Protein AF-A0A7V8WN48-F1 (afdb_monomer)

Solvent-accessible surface area (backbone atoms only — not comparable to full-atom values): 6231 Å² total; per-residue (Å²): 99,70,64,61,36,25,21,68,51,75,66,45,40,75,72,71,50,80,63,97,37,34,72,85,37,44,73,35,72,67,48,75,49,72,51,96,83,13,47,32,37,43,22,24,45,85,46,64,84,84,47,54,65,37,47,38,79,66,33,30,52,52,50,53,49,57,52,46,54,58,51,52,71,43,85,71,39,50,32,39,37,56,21,29,74,80,29,33,49,61,37,27,50,49,50,73,43,81,60,67,74,63,49,40,46,68,61,61,69,67,55,132

pLDDT: mean 94.71, std 4.87, range [56.22, 98.69]

Foldseek 3Di:
DLVLQCWDDPVVVVVVDGDLHHNVSNQFFPDWDADPQQEIETETEDCCVVRVVCLDQVNVVRVCLSVVCVSVVPVSHFKYWYYYPPHQCVSQVSVVHDDTDIDGPVNSVPPD

Structure (mmCIF, N/CA/C/O backbone):
data_AF-A0A7V8WN48-F1
#
_entry.id   AF-A0A7V8WN48-F1
#
loop_
_atom_site.group_PDB
_atom_site.id
_atom_site.type_symbol
_atom_site.label_atom_id
_atom_site.label_alt_id
_atom_site.label_comp_id
_atom_site.label_asym_id
_atom_site.label_entity_id
_atom_site.label_seq_id
_atom_site.pdbx_PDB_ins_code
_atom_site.Cartn_x
_atom_site.Cartn_y
_atom_site.Cartn_z
_atom_site.occupancy
_atom_site.B_iso_or_equiv
_atom_site.auth_seq_id
_atom_site.auth_comp_id
_atom_site.auth_asym_id
_atom_site.auth_atom_id
_atom_site.pdbx_PDB_model_num
ATOM 1 N N . MET A 1 1 ? -6.146 -7.041 -1.155 1.00 93.69 1 MET A N 1
ATOM 2 C CA . MET A 1 1 ? -6.123 -5.571 -0.993 1.00 93.69 1 MET A CA 1
ATOM 3 C C . MET A 1 1 ? -7.488 -4.964 -0.672 1.00 93.69 1 MET A C 1
ATOM 5 O O . MET A 1 1 ? -7.618 -4.397 0.397 1.00 93.69 1 MET A O 1
ATOM 9 N N . ASN A 1 2 ? -8.529 -5.129 -1.503 1.00 95.19 2 ASN A N 1
ATOM 10 C CA . ASN A 1 2 ? -9.843 -4.490 -1.262 1.00 95.19 2 ASN A CA 1
ATOM 11 C C . ASN A 1 2 ? -10.477 -4.768 0.114 1.00 95.19 2 ASN A C 1
ATOM 13 O O . ASN A 1 2 ? -11.225 -3.938 0.609 1.00 95.19 2 ASN A O 1
ATOM 17 N N . GLN A 1 3 ? -10.216 -5.929 0.723 1.00 95.25 3 GLN A N 1
ATOM 18 C CA . GLN A 1 3 ? -10.697 -6.218 2.081 1.00 95.25 3 GLN A CA 1
ATOM 19 C C . GLN A 1 3 ? -9.853 -5.529 3.161 1.00 95.25 3 GLN A C 1
ATOM 21 O O . GLN A 1 3 ? -10.412 -5.044 4.132 1.00 95.25 3 GLN A O 1
ATOM 26 N N . LEU A 1 4 ? -8.534 -5.408 2.962 1.00 95.44 4 LEU A N 1
ATOM 27 C CA . LEU A 1 4 ? -7.644 -4.700 3.887 1.00 95.44 4 LEU A CA 1
ATOM 28 C C . LEU A 1 4 ? -8.088 -3.243 4.052 1.00 95.44 4 LEU A C 1
ATOM 30 O O . LEU A 1 4 ? -8.290 -2.784 5.171 1.00 95.44 4 LEU A O 1
ATOM 34 N N . VAL A 1 5 ? -8.301 -2.541 2.934 1.00 96.19 5 VAL A N 1
ATOM 35 C CA . VAL A 1 5 ? -8.659 -1.114 2.951 1.00 96.19 5 VAL A CA 1
ATOM 36 C C . VAL A 1 5 ? -10.094 -0.850 3.416 1.00 96.19 5 VAL A C 1
ATOM 38 O O . VAL A 1 5 ? -10.451 0.292 3.643 1.00 96.19 5 VAL A O 1
ATOM 41 N N . LYS A 1 6 ? -10.933 -1.876 3.595 1.00 96.00 6 LYS A N 1
ATOM 42 C CA . LYS A 1 6 ? -12.240 -1.734 4.268 1.00 96.00 6 LYS A CA 1
ATOM 43 C C . LYS A 1 6 ? -12.118 -1.742 5.793 1.00 96.00 6 LYS A C 1
ATOM 45 O O . LYS A 1 6 ? -13.086 -1.433 6.491 1.00 96.00 6 LYS A O 1
ATOM 50 N N . GLY A 1 7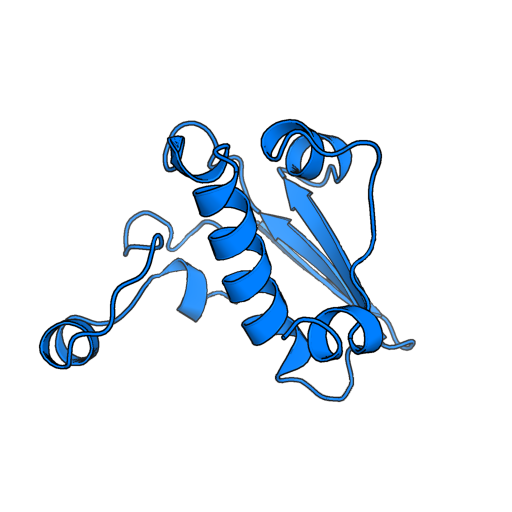 ? -10.948 -2.120 6.303 1.00 94.12 7 GLY A N 1
ATOM 51 C CA . GLY A 1 7 ? -10.729 -2.368 7.716 1.00 94.12 7 GLY A CA 1
ATOM 52 C C . GLY A 1 7 ? -11.462 -3.612 8.235 1.00 94.12 7 GLY A C 1
ATOM 53 O O . GLY A 1 7 ? -12.197 -4.277 7.500 1.00 94.12 7 GLY A O 1
ATOM 54 N N . PRO A 1 8 ? -11.273 -3.929 9.526 1.00 94.44 8 PRO A N 1
ATOM 55 C CA . PRO A 1 8 ? -11.903 -5.076 10.163 1.00 94.44 8 PRO A CA 1
ATOM 56 C C . PRO A 1 8 ? -13.422 -4.907 10.249 1.00 94.44 8 PRO A C 1
ATOM 58 O O . PRO A 1 8 ? -13.949 -3.813 10.485 1.00 94.44 8 PRO A O 1
ATOM 61 N N . THR A 1 9 ? -14.127 -6.023 10.116 1.00 93.69 9 THR A N 1
ATOM 62 C CA . THR A 1 9 ? -15.567 -6.137 10.346 1.00 93.69 9 THR A CA 1
ATOM 63 C C . THR A 1 9 ? -15.929 -5.828 11.807 1.00 93.69 9 THR A C 1
ATOM 65 O O . THR A 1 9 ? -15.081 -5.907 12.700 1.00 93.69 9 THR A O 1
ATOM 68 N N . PRO A 1 10 ? -17.206 -5.523 12.116 1.00 93.00 10 PRO A N 1
ATOM 69 C CA . PRO A 1 10 ? -17.645 -5.334 13.500 1.00 93.00 10 PRO A CA 1
ATOM 70 C C . PRO A 1 10 ? -17.341 -6.532 14.413 1.00 93.00 10 PRO A C 1
ATOM 72 O O . PRO A 1 10 ? -17.021 -6.342 15.583 1.00 93.00 10 PRO A O 1
ATOM 75 N N . GLN A 1 11 ? -17.401 -7.755 13.877 1.00 94.31 11 GLN A N 1
ATOM 76 C CA . GLN A 1 11 ? -17.077 -8.970 14.622 1.00 94.31 11 GLN A CA 1
ATOM 77 C C . GLN A 1 11 ? -15.584 -9.043 14.965 1.00 94.31 11 GLN A C 1
ATOM 79 O O . GLN A 1 11 ? -15.239 -9.300 16.114 1.00 94.31 11 GLN A O 1
ATOM 84 N N . GLU A 1 12 ? -14.707 -8.774 13.998 1.00 94.50 12 GLU A N 1
ATOM 85 C CA . GLU A 1 12 ? -13.250 -8.742 14.192 1.00 94.50 12 GLU A CA 1
ATOM 86 C C . GLU A 1 12 ? -12.834 -7.645 15.179 1.00 94.50 12 GLU A C 1
ATOM 88 O O . GLU A 1 12 ? -12.004 -7.878 16.057 1.00 94.50 12 GLU A O 1
ATOM 93 N N . ARG A 1 13 ? -13.481 -6.473 15.126 1.00 92.62 13 ARG A N 1
ATOM 94 C CA . ARG A 1 13 ? -13.294 -5.419 16.139 1.00 92.62 13 ARG A CA 1
ATOM 95 C C . ARG A 1 13 ? -13.708 -5.883 17.532 1.00 92.62 13 ARG A C 1
ATOM 97 O O . ARG A 1 13 ? -13.009 -5.606 18.501 1.00 92.62 13 ARG A O 1
ATOM 104 N N . GLY A 1 14 ? -14.805 -6.637 17.632 1.00 92.12 14 GLY A N 1
ATOM 105 C CA . GLY A 1 14 ? -15.236 -7.283 18.875 1.00 92.12 14 GLY A CA 1
ATOM 106 C C . GLY A 1 14 ? -14.238 -8.314 19.421 1.00 92.12 14 GLY A C 1
ATOM 107 O O . GLY A 1 14 ? -14.303 -8.652 20.599 1.00 92.12 14 GLY A O 1
ATOM 108 N N . GLN A 1 15 ? -13.297 -8.780 18.594 1.00 94.25 15 GLN A N 1
ATOM 109 C CA . GLN A 1 15 ? -12.190 -9.666 18.973 1.00 94.25 15 GLN A CA 1
ATOM 110 C C . GLN A 1 15 ? -10.886 -8.902 19.266 1.00 94.25 15 GLN A C 1
ATOM 112 O O . GLN A 1 15 ? -9.857 -9.524 19.515 1.00 94.25 15 GLN A O 1
ATOM 117 N N . GLY A 1 16 ? -10.916 -7.565 19.256 1.00 92.44 16 GLY A N 1
ATOM 118 C CA . GLY A 1 16 ? -9.761 -6.714 19.548 1.00 92.44 16 GLY A CA 1
ATOM 119 C C . GLY A 1 16 ? -8.897 -6.366 18.334 1.00 92.44 16 GLY A C 1
ATOM 120 O O . GLY A 1 16 ? -7.855 -5.739 18.509 1.00 92.44 16 GLY A O 1
ATOM 121 N N . LEU A 1 17 ? -9.309 -6.730 17.113 1.00 90.00 17 LEU A N 1
ATOM 122 C CA . LEU A 1 17 ? -8.591 -6.330 15.902 1.00 90.00 17 LEU A CA 1
ATOM 123 C C . LEU A 1 17 ? -8.840 -4.851 15.588 1.00 90.00 17 LEU A C 1
ATOM 125 O O . LEU A 1 17 ? -9.984 -4.396 15.491 1.00 90.00 17 LEU A O 1
ATOM 129 N N . SER A 1 18 ? -7.756 -4.109 15.381 1.00 88.69 18 SER A N 1
ATOM 130 C CA . SER A 1 18 ? -7.763 -2.702 14.985 1.00 88.69 18 SER A CA 1
ATOM 131 C C . SER A 1 18 ? -7.023 -2.507 13.661 1.00 88.69 18 SER A C 1
ATOM 133 O O . SER A 1 18 ? -6.219 -3.336 13.237 1.00 88.69 18 SER A O 1
ATOM 135 N N . SER A 1 19 ? -7.338 -1.419 12.962 1.00 91.25 19 SER A N 1
ATOM 136 C CA . SER A 1 19 ? -6.665 -1.023 11.726 1.00 91.25 19 SER A CA 1
ATOM 137 C C . SER A 1 19 ? -6.791 0.482 11.540 1.00 91.25 19 SER A C 1
ATOM 139 O O . SER A 1 19 ? -7.745 1.090 12.024 1.00 91.25 19 SER A O 1
ATOM 141 N N . VAL A 1 20 ? -5.845 1.058 10.803 1.00 91.75 20 VAL A N 1
ATOM 142 C CA . VAL A 1 20 ? -5.942 2.428 10.278 1.00 91.75 20 VAL A CA 1
ATOM 143 C C . VAL A 1 20 ? -7.004 2.542 9.180 1.00 91.75 20 VAL A C 1
ATOM 145 O O . VAL A 1 20 ? -7.485 3.634 8.907 1.00 91.75 20 VAL A O 1
ATOM 148 N N . PHE A 1 21 ? -7.387 1.419 8.564 1.00 95.06 21 PHE A N 1
ATOM 149 C CA . PHE A 1 21 ? -8.437 1.365 7.556 1.00 95.06 21 PHE A CA 1
ATOM 150 C C . PHE A 1 21 ? -9.822 1.199 8.181 1.00 95.06 21 PHE A C 1
ATOM 152 O O . PHE A 1 21 ? -10.010 0.532 9.205 1.00 95.06 21 PHE A O 1
ATOM 159 N N . SER A 1 22 ? -10.818 1.766 7.511 1.00 92.88 22 SER A N 1
ATOM 160 C CA . SER A 1 22 ? -12.216 1.766 7.925 1.00 92.88 22 SER A CA 1
ATOM 161 C C . SER A 1 22 ? -13.132 1.561 6.706 1.00 92.88 22 SER A C 1
ATOM 163 O O . SER A 1 22 ? -12.665 1.509 5.566 1.00 92.88 22 SER A O 1
ATOM 165 N N . PRO A 1 23 ? -14.459 1.446 6.894 1.00 92.81 23 PRO A N 1
ATOM 166 C CA . PRO A 1 23 ? -15.390 1.411 5.774 1.00 92.81 23 PRO A CA 1
ATOM 167 C C . PRO A 1 23 ? -15.304 2.652 4.871 1.00 92.81 23 PRO A C 1
ATOM 169 O O . PRO A 1 23 ? -15.686 2.564 3.707 1.00 92.81 23 PRO A O 1
ATOM 172 N N . GLU A 1 24 ? -14.795 3.780 5.374 1.00 91.31 24 GLU A N 1
ATOM 173 C CA . GLU A 1 24 ? -14.603 5.018 4.603 1.00 91.31 24 GLU A CA 1
ATOM 174 C C . GLU A 1 24 ? -13.495 4.842 3.556 1.00 91.31 24 GLU A C 1
ATOM 176 O O . GLU A 1 24 ? -13.630 5.288 2.422 1.00 91.31 24 GLU A O 1
ATOM 181 N N . THR A 1 25 ? -12.471 4.044 3.867 1.00 94.31 25 THR A N 1
ATOM 182 C CA . THR A 1 25 ? -11.344 3.761 2.966 1.00 94.31 25 THR A CA 1
ATOM 183 C C . THR A 1 25 ? -11.623 2.597 2.000 1.00 94.31 25 THR A C 1
ATOM 185 O O . THR A 1 25 ? -10.744 2.154 1.260 1.00 94.31 25 THR A O 1
ATOM 188 N N . ALA A 1 26 ? -12.861 2.091 1.942 1.00 93.25 26 ALA A N 1
ATOM 189 C CA . ALA A 1 26 ? -13.240 0.929 1.132 1.00 93.25 26 ALA A CA 1
ATOM 190 C C . ALA A 1 26 ? -12.975 1.084 -0.378 1.00 93.25 26 ALA A C 1
ATOM 192 O O . ALA A 1 26 ? -12.827 0.083 -1.084 1.00 93.25 26 ALA A O 1
ATOM 193 N N . GLY A 1 27 ? -12.956 2.325 -0.870 1.00 94.38 27 GLY A N 1
ATOM 194 C CA . GLY A 1 27 ? -12.708 2.674 -2.269 1.00 94.38 27 GLY A CA 1
ATOM 195 C C . GLY A 1 27 ? -11.258 3.040 -2.580 1.00 94.38 27 GLY A C 1
ATOM 196 O O . GLY A 1 27 ? -11.002 3.565 -3.660 1.00 94.38 27 GLY A O 1
ATOM 197 N N . LEU A 1 28 ? -10.330 2.808 -1.645 1.00 96.44 28 LEU A N 1
ATOM 198 C CA . LEU A 1 28 ? -8.985 3.364 -1.727 1.00 96.44 28 LEU A CA 1
ATOM 199 C C . LEU A 1 28 ? -8.115 2.738 -2.822 1.00 96.44 28 LEU A C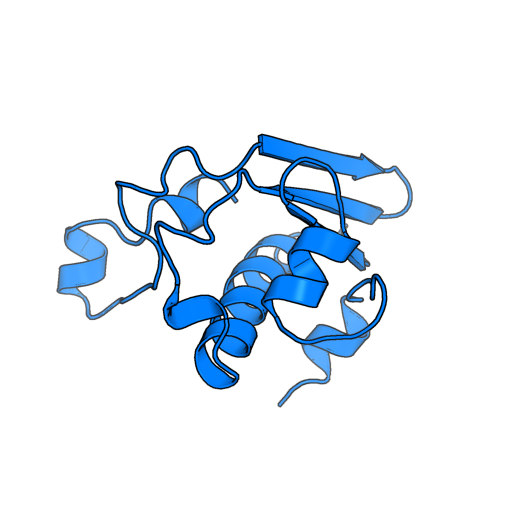 1
ATOM 201 O O . LEU A 1 28 ? -7.243 3.403 -3.366 1.00 96.44 28 LEU A O 1
ATOM 205 N N . VAL A 1 29 ? -8.337 1.470 -3.166 1.00 97.81 29 VAL A N 1
ATOM 206 C CA . VAL A 1 29 ? -7.583 0.821 -4.246 1.00 97.81 29 VAL A CA 1
ATOM 207 C C . VAL A 1 29 ? -8.024 1.403 -5.585 1.00 97.81 29 VAL A C 1
ATOM 209 O O . VAL A 1 29 ? -9.173 1.238 -5.993 1.00 97.81 29 VAL A O 1
ATOM 212 N N . GLU A 1 30 ? -7.099 2.056 -6.280 1.00 98.00 30 GLU A N 1
ATOM 213 C CA . GLU A 1 30 ? -7.315 2.560 -7.632 1.00 98.00 30 GLU A CA 1
ATOM 214 C C . GLU A 1 30 ? -7.050 1.459 -8.662 1.00 98.00 30 GLU A C 1
ATOM 216 O O . GLU A 1 30 ? -7.908 1.160 -9.493 1.00 98.00 30 GLU A O 1
ATOM 221 N N . SER A 1 31 ? -5.877 0.826 -8.594 1.00 98.19 31 SER A N 1
ATOM 222 C CA . SER A 1 31 ? -5.497 -0.250 -9.509 1.00 98.19 31 SER A CA 1
ATOM 223 C C . SER A 1 31 ? -4.473 -1.196 -8.888 1.00 98.19 31 SER A C 1
ATOM 225 O O . SER A 1 31 ? -3.748 -0.847 -7.954 1.00 98.19 31 SER A O 1
ATOM 227 N N . ILE A 1 32 ? -4.440 -2.428 -9.400 1.00 97.94 32 ILE A N 1
ATOM 228 C CA . ILE A 1 32 ? -3.433 -3.432 -9.055 1.00 97.94 32 ILE A CA 1
ATOM 229 C C . ILE A 1 32 ? -2.985 -4.111 -10.345 1.00 97.94 32 ILE A C 1
ATOM 231 O O . ILE A 1 32 ? -3.817 -4.634 -11.087 1.00 97.94 32 ILE A O 1
ATOM 235 N N . GLY A 1 33 ? -1.679 -4.118 -10.585 1.00 97.88 33 GLY A N 1
ATOM 236 C CA . GLY A 1 33 ? -1.034 -4.873 -11.653 1.00 97.88 33 GLY A CA 1
ATOM 237 C C . GLY A 1 33 ? -0.126 -5.945 -11.064 1.00 97.88 33 GLY A C 1
ATOM 238 O O . GLY A 1 33 ? 0.497 -5.721 -10.031 1.00 97.88 33 GLY A O 1
ATOM 239 N N . VAL A 1 34 ? -0.060 -7.105 -11.711 1.00 97.94 34 VAL A N 1
ATOM 240 C CA . VAL A 1 34 ? 0.942 -8.138 -11.425 1.00 97.94 34 VAL A CA 1
ATOM 241 C C . VAL A 1 34 ? 1.434 -8.662 -12.762 1.00 97.94 34 VAL A C 1
ATOM 243 O O . VAL A 1 34 ? 0.621 -9.065 -13.598 1.00 97.94 34 VAL A O 1
ATOM 246 N N . ASP A 1 35 ? 2.742 -8.623 -12.979 1.00 97.12 35 ASP A N 1
ATOM 247 C CA . ASP A 1 35 ? 3.343 -9.154 -14.196 1.00 97.12 35 ASP A CA 1
ATOM 248 C C . ASP A 1 35 ? 3.752 -10.630 -14.058 1.00 97.12 35 ASP A C 1
ATOM 250 O O . ASP A 1 35 ? 3.631 -11.257 -13.004 1.00 97.12 35 ASP A O 1
ATOM 254 N N . GLN A 1 36 ? 4.230 -11.211 -15.160 1.00 95.56 36 GLN A N 1
ATOM 255 C CA . GLN A 1 36 ? 4.639 -12.618 -15.208 1.00 95.56 36 GLN A CA 1
ATOM 256 C C . GLN A 1 36 ? 5.912 -12.918 -14.404 1.00 95.56 36 GLN A C 1
ATOM 258 O O . GLN A 1 36 ? 6.195 -14.086 -14.148 1.00 95.56 36 GLN A O 1
ATOM 263 N N . SER A 1 37 ? 6.680 -11.892 -14.032 1.00 95.94 37 SER A N 1
ATOM 264 C CA . SER A 1 37 ? 7.898 -12.018 -13.231 1.00 95.94 37 SER A CA 1
ATOM 265 C C . SER A 1 37 ? 7.636 -11.948 -11.726 1.00 95.94 37 SER A C 1
ATOM 267 O O . SER A 1 37 ? 8.567 -12.112 -10.948 1.00 95.94 37 SER A O 1
ATOM 269 N N . GLY A 1 38 ? 6.384 -11.717 -11.313 1.00 97.06 38 GLY A N 1
ATOM 270 C CA . GLY A 1 38 ? 6.024 -11.556 -9.908 1.00 97.06 38 GLY A CA 1
ATOM 271 C C . GLY A 1 38 ? 6.227 -10.133 -9.385 1.00 97.06 38 GLY A C 1
ATOM 272 O O . GLY A 1 38 ? 6.242 -9.936 -8.170 1.00 97.06 38 GLY A O 1
ATOM 273 N N . ALA A 1 39 ? 6.364 -9.133 -10.262 1.00 98.38 39 ALA A N 1
ATOM 274 C CA . ALA A 1 39 ? 6.373 -7.731 -9.860 1.00 98.38 39 ALA A CA 1
ATOM 275 C C . ALA A 1 39 ? 4.938 -7.202 -9.764 1.00 98.38 39 ALA A C 1
ATOM 277 O O . ALA A 1 39 ? 4.173 -7.256 -10.732 1.00 98.38 39 ALA A O 1
ATOM 278 N N . ALA A 1 40 ? 4.569 -6.700 -8.588 1.00 98.50 40 ALA A N 1
ATOM 279 C CA . ALA A 1 40 ? 3.280 -6.071 -8.351 1.00 98.50 40 ALA A CA 1
ATOM 280 C C . ALA A 1 40 ? 3.387 -4.540 -8.364 1.00 98.50 40 ALA A C 1
ATOM 282 O O . ALA A 1 40 ? 4.350 -3.958 -7.872 1.00 98.50 40 ALA A O 1
ATOM 283 N N . THR A 1 41 ? 2.339 -3.884 -8.843 1.00 98.62 41 THR A N 1
ATOM 284 C CA . THR A 1 41 ? 2.124 -2.447 -8.666 1.00 98.62 41 THR A CA 1
ATOM 285 C C . THR A 1 41 ? 0.787 -2.261 -7.975 1.00 98.62 41 THR A C 1
ATOM 287 O O . THR A 1 41 ? -0.228 -2.790 -8.434 1.00 98.62 41 THR A O 1
ATOM 290 N N . VAL A 1 42 ? 0.772 -1.519 -6.872 1.00 98.56 42 VAL A N 1
ATOM 291 C CA . VAL A 1 42 ? -0.450 -1.164 -6.147 1.00 98.56 42 VAL A CA 1
ATOM 292 C C . VAL A 1 42 ? -0.587 0.351 -6.159 1.00 98.56 42 VAL A C 1
ATOM 294 O O . VAL A 1 42 ? 0.185 1.048 -5.502 1.00 98.56 42 VAL A O 1
ATOM 297 N N . SER A 1 43 ? -1.596 0.849 -6.873 1.00 98.56 43 SER A N 1
ATOM 298 C CA . SER A 1 43 ? -1.963 2.263 -6.848 1.00 98.56 43 SER A CA 1
ATOM 299 C C . SER A 1 43 ? -3.183 2.482 -5.968 1.00 98.56 43 SER A C 1
ATOM 301 O O . SER A 1 43 ? -4.211 1.805 -6.105 1.00 98.56 43 SER A O 1
ATOM 303 N N . LEU A 1 44 ? -3.058 3.434 -5.052 1.00 98.38 44 LEU A N 1
ATOM 304 C CA . LEU A 1 44 ? -4.127 3.911 -4.189 1.00 98.38 44 LEU A CA 1
ATOM 305 C C . LEU A 1 44 ? -4.612 5.274 -4.692 1.00 98.38 44 LEU A C 1
ATOM 307 O O . LEU A 1 44 ? -3.850 6.033 -5.287 1.00 98.38 44 LEU A O 1
ATOM 311 N N . ARG A 1 45 ? -5.874 5.610 -4.433 1.00 97.94 45 ARG A N 1
ATOM 312 C CA . ARG A 1 45 ? -6.361 6.990 -4.576 1.00 97.94 45 ARG A CA 1
ATOM 313 C C . ARG A 1 45 ? -5.663 7.893 -3.562 1.00 97.94 45 ARG A C 1
ATOM 315 O O . ARG A 1 45 ? -5.073 7.398 -2.603 1.00 97.94 45 ARG A O 1
ATOM 322 N N . ASP A 1 46 ? -5.745 9.204 -3.746 1.00 96.75 46 ASP A N 1
ATOM 323 C CA . ASP A 1 46 ? -5.191 10.138 -2.769 1.00 96.75 46 ASP A CA 1
ATOM 324 C C . ASP A 1 46 ? -5.942 10.053 -1.428 1.00 96.75 46 ASP A C 1
ATOM 326 O O . ASP A 1 46 ? -7.092 10.464 -1.324 1.00 96.75 46 ASP A O 1
ATOM 330 N N . PHE A 1 47 ? -5.280 9.496 -0.411 1.00 94.44 47 PHE A N 1
ATOM 331 C CA . PHE A 1 47 ? -5.800 9.336 0.954 1.00 94.44 47 PHE A CA 1
ATOM 332 C C . PHE A 1 47 ? -5.187 10.313 1.954 1.00 94.44 47 PHE A C 1
ATOM 334 O O . PHE A 1 47 ? -5.417 10.192 3.159 1.00 94.44 47 PHE A O 1
ATOM 341 N N . ARG A 1 48 ? -4.343 11.243 1.498 1.00 94.44 48 ARG A N 1
ATOM 342 C CA . ARG A 1 48 ? -3.493 12.039 2.395 1.00 94.44 48 ARG A CA 1
ATOM 343 C C . ARG A 1 48 ? -4.308 12.940 3.323 1.00 94.44 48 ARG A C 1
ATOM 345 O O . ARG A 1 48 ? -3.876 13.196 4.445 1.00 94.44 48 ARG A O 1
ATOM 352 N N . GLU A 1 49 ? -5.485 13.377 2.878 1.00 91.44 49 GLU A N 1
ATOM 353 C CA . GLU A 1 49 ? -6.428 14.152 3.693 1.00 91.44 49 GLU A CA 1
ATOM 354 C C . GLU A 1 49 ? -7.260 13.274 4.642 1.00 91.44 49 GLU A C 1
ATOM 356 O O . GLU A 1 49 ? -7.558 13.695 5.757 1.00 91.44 49 GLU A O 1
ATOM 361 N N . GLU A 1 50 ? -7.610 12.054 4.228 1.00 91.19 50 GLU A N 1
ATOM 362 C CA . GLU A 1 50 ? -8.446 11.127 5.007 1.00 91.19 50 GLU A CA 1
ATOM 363 C C . GLU A 1 50 ? -7.652 10.427 6.121 1.00 91.19 50 GLU A C 1
ATOM 365 O O . GLU A 1 50 ? -8.177 10.165 7.202 1.00 91.19 50 GLU A O 1
ATOM 370 N N . LEU A 1 51 ? -6.369 10.143 5.876 1.00 91.31 51 LEU A N 1
ATOM 371 C CA . LEU A 1 51 ? -5.484 9.414 6.788 1.00 91.31 51 LEU A CA 1
ATOM 372 C C . LEU A 1 51 ? -4.165 10.176 7.040 1.00 91.31 51 LEU A C 1
ATOM 374 O O . LEU A 1 51 ? -3.078 9.621 6.841 1.00 91.31 51 LEU A O 1
ATOM 378 N N . PRO A 1 52 ? -4.205 11.432 7.524 1.00 88.56 52 PRO A N 1
ATOM 379 C CA . PRO A 1 52 ? -3.012 12.275 7.653 1.00 88.56 52 PRO A CA 1
ATOM 380 C C . PRO A 1 52 ? -1.974 11.701 8.629 1.00 88.56 52 PRO A C 1
ATOM 382 O O . PRO A 1 52 ? -0.773 11.920 8.464 1.00 88.56 52 PRO A O 1
ATOM 385 N N . GLY A 1 53 ? -2.411 10.909 9.617 1.00 90.25 53 GLY A N 1
ATOM 386 C CA . GLY A 1 53 ? -1.529 10.249 10.586 1.00 90.25 53 GLY A CA 1
ATOM 387 C C . GLY A 1 53 ? -0.564 9.228 9.969 1.00 90.25 53 GLY A C 1
ATOM 388 O O . GLY A 1 53 ? 0.462 8.924 10.577 1.00 90.25 53 GLY A O 1
ATOM 389 N N . LEU A 1 54 ? -0.834 8.747 8.749 1.00 93.12 54 LEU A N 1
ATOM 390 C CA . LEU A 1 54 ? 0.048 7.817 8.036 1.00 93.12 54 LEU A CA 1
ATOM 391 C C . LEU A 1 54 ? 1.337 8.466 7.509 1.00 93.12 54 LEU A C 1
ATOM 393 O O . LEU A 1 54 ? 2.264 7.747 7.162 1.00 93.12 54 LEU A O 1
ATOM 397 N N . SER A 1 55 ? 1.423 9.800 7.493 1.00 91.50 55 SER A N 1
ATOM 398 C CA . SER A 1 55 ? 2.654 10.534 7.146 1.00 91.50 55 SER A CA 1
ATOM 399 C C . SER A 1 55 ? 3.692 10.567 8.274 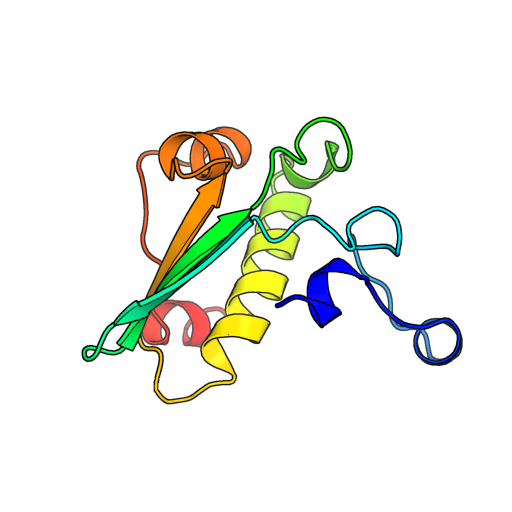1.00 91.50 55 SER A C 1
ATOM 401 O O . SER A 1 55 ? 4.832 10.985 8.069 1.00 91.50 55 SER A O 1
ATOM 403 N N . THR A 1 56 ? 3.302 10.170 9.488 1.00 92.38 56 THR A N 1
ATOM 404 C CA . THR A 1 56 ? 4.214 10.077 10.634 1.00 92.38 56 THR A CA 1
ATOM 405 C C . THR A 1 56 ? 5.123 8.858 10.495 1.00 92.38 56 THR A C 1
ATOM 407 O O . THR A 1 56 ? 4.774 7.898 9.812 1.00 92.38 56 THR A O 1
ATOM 410 N N . SER A 1 57 ? 6.271 8.846 11.180 1.00 89.62 57 SER A N 1
ATOM 411 C CA . SER A 1 57 ? 7.198 7.706 11.115 1.00 89.62 57 SER A CA 1
ATOM 412 C C . SER A 1 57 ? 6.540 6.381 11.522 1.00 89.62 57 SER A C 1
ATOM 414 O O . SER A 1 57 ? 6.742 5.372 10.855 1.00 89.62 57 SER A O 1
ATOM 416 N N . GLU A 1 58 ? 5.722 6.375 12.579 1.00 92.12 58 GLU A N 1
ATOM 417 C CA . GLU A 1 58 ? 5.006 5.171 13.024 1.00 92.12 58 GLU A CA 1
ATOM 418 C C . GLU A 1 58 ? 3.874 4.797 12.057 1.00 92.12 58 GLU A C 1
ATOM 420 O O . GLU A 1 58 ? 3.770 3.646 11.632 1.00 92.12 58 GLU A O 1
ATOM 425 N N . GLY A 1 59 ? 3.063 5.778 11.647 1.00 92.75 59 GLY A N 1
ATOM 426 C CA . GLY A 1 59 ? 1.958 5.555 10.717 1.00 92.75 59 GLY A CA 1
ATOM 427 C C . GLY A 1 59 ? 2.422 5.025 9.358 1.00 92.75 59 GLY A C 1
ATOM 428 O O . GLY A 1 59 ? 1.799 4.115 8.812 1.00 92.75 59 GLY A O 1
ATOM 429 N N . GLY A 1 60 ? 3.545 5.529 8.847 1.00 94.25 60 GLY A N 1
ATOM 430 C CA . GLY A 1 60 ? 4.136 5.071 7.594 1.00 94.25 60 GLY A CA 1
ATOM 431 C C . GLY A 1 60 ? 4.614 3.624 7.668 1.00 94.25 60 GLY A C 1
ATOM 432 O O . GLY A 1 60 ? 4.333 2.837 6.763 1.00 94.25 60 GLY A O 1
ATOM 433 N N . VAL A 1 61 ? 5.258 3.238 8.775 1.00 93.38 61 VAL A N 1
ATOM 434 C CA . VAL A 1 61 ? 5.651 1.840 9.022 1.00 93.38 61 VAL A CA 1
ATOM 435 C C . VAL A 1 61 ? 4.421 0.933 9.073 1.00 93.38 61 VAL A C 1
ATOM 437 O O . VAL A 1 61 ? 4.401 -0.095 8.396 1.00 93.38 61 VAL A O 1
ATOM 440 N N . ILE A 1 62 ? 3.372 1.331 9.803 1.00 94.12 62 ILE A N 1
ATOM 441 C CA . ILE A 1 62 ? 2.112 0.574 9.884 1.00 94.12 62 ILE A CA 1
ATOM 442 C C . ILE A 1 62 ? 1.490 0.401 8.492 1.00 94.12 62 ILE A C 1
ATOM 444 O O . ILE A 1 62 ? 1.089 -0.707 8.130 1.00 94.12 62 ILE A O 1
ATOM 448 N N . LEU A 1 63 ? 1.431 1.469 7.690 1.00 95.69 63 LEU A N 1
ATOM 449 C CA . LEU A 1 63 ? 0.890 1.413 6.333 1.00 95.69 63 LEU A CA 1
ATOM 450 C C . LEU A 1 63 ? 1.663 0.410 5.470 1.00 95.69 63 LEU A C 1
ATOM 452 O O . LEU A 1 63 ? 1.060 -0.495 4.888 1.00 95.69 63 LEU A O 1
ATOM 456 N N . ILE A 1 64 ? 2.992 0.542 5.416 1.00 95.75 64 ILE A N 1
ATOM 457 C CA . ILE A 1 64 ? 3.852 -0.349 4.631 1.00 95.75 64 ILE A CA 1
ATOM 458 C C . ILE A 1 64 ? 3.696 -1.802 5.078 1.00 95.75 64 ILE A C 1
ATOM 460 O O . ILE A 1 64 ? 3.591 -2.683 4.222 1.00 95.75 64 ILE A O 1
ATOM 464 N N . GLN A 1 65 ? 3.639 -2.066 6.385 1.00 95.12 65 GLN A N 1
ATOM 465 C CA . GLN A 1 65 ? 3.465 -3.419 6.909 1.00 95.12 65 GLN A CA 1
ATOM 466 C C . GLN A 1 65 ? 2.129 -4.030 6.491 1.00 95.12 65 GLN A C 1
ATOM 468 O O . GLN A 1 65 ? 2.107 -5.150 5.983 1.00 95.12 65 GLN A O 1
ATOM 473 N N . LEU A 1 66 ? 1.020 -3.303 6.650 1.00 95.56 66 LEU A N 1
ATOM 474 C CA . LEU A 1 66 ? -0.313 -3.797 6.295 1.00 95.56 66 LEU A CA 1
ATOM 475 C C . LEU A 1 66 ? -0.430 -4.110 4.798 1.00 95.56 66 LEU A C 1
ATOM 477 O O . LEU A 1 66 ? -0.935 -5.174 4.415 1.00 95.56 66 LEU A O 1
ATOM 481 N N . LEU A 1 67 ? 0.057 -3.200 3.949 1.00 97.38 67 LEU A N 1
ATOM 482 C CA . LEU A 1 67 ? 0.052 -3.389 2.500 1.00 97.38 67 LEU A CA 1
ATOM 483 C C . LEU A 1 67 ? 0.947 -4.569 2.103 1.00 97.38 67 LEU A C 1
ATOM 485 O O . LEU A 1 67 ? 0.494 -5.472 1.398 1.00 97.38 67 LEU A O 1
ATOM 489 N N . SER A 1 68 ? 2.178 -4.614 2.614 1.00 97.50 68 SER A N 1
ATOM 490 C CA . SER A 1 68 ? 3.179 -5.609 2.210 1.00 97.50 68 SER A CA 1
ATOM 491 C C . SER A 1 68 ? 2.852 -7.006 2.723 1.00 97.50 68 SER A C 1
ATOM 493 O O . SER A 1 68 ? 2.979 -7.962 1.962 1.00 97.50 68 SER A O 1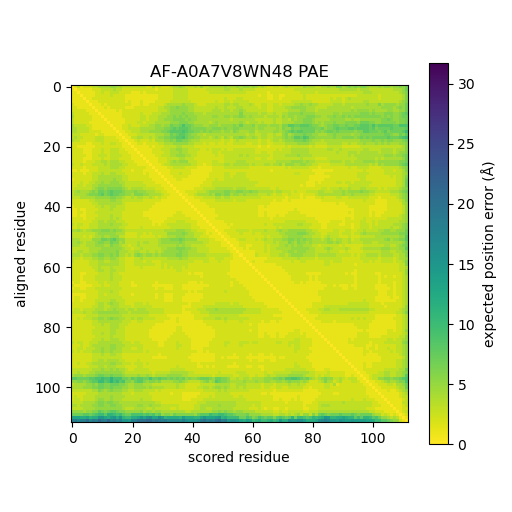
ATOM 495 N N . HIS A 1 69 ? 2.310 -7.149 3.939 1.00 96.56 69 HIS A N 1
ATOM 496 C CA . HIS A 1 69 ? 1.759 -8.430 4.396 1.00 96.56 69 HIS A CA 1
ATOM 497 C C . HIS A 1 69 ? 0.662 -8.938 3.455 1.00 96.56 69 HIS A C 1
ATOM 499 O O . HIS A 1 69 ? 0.653 -10.113 3.089 1.00 96.56 69 HIS A O 1
ATOM 505 N N . THR A 1 70 ? -0.238 -8.050 3.027 1.00 96.75 70 THR A N 1
ATOM 506 C CA . THR A 1 70 ? -1.355 -8.405 2.138 1.00 96.75 70 THR A CA 1
ATOM 507 C C . THR A 1 70 ? -0.894 -8.754 0.724 1.00 96.75 70 THR A C 1
ATOM 509 O O . THR A 1 70 ? -1.540 -9.554 0.049 1.00 96.75 70 THR A O 1
ATOM 512 N N . VAL A 1 71 ? 0.195 -8.156 0.244 1.00 97.94 71 VAL A N 1
ATOM 513 C CA . VAL A 1 71 ? 0.779 -8.477 -1.064 1.00 97.94 71 VAL A CA 1
ATOM 514 C C . VAL A 1 71 ? 1.550 -9.794 -0.992 1.00 97.94 71 VAL A C 1
ATOM 516 O O . VAL A 1 71 ? 1.273 -10.724 -1.748 1.00 97.94 71 VAL A O 1
ATOM 519 N N . PHE A 1 72 ? 2.475 -9.921 -0.042 1.00 97.88 72 PHE A N 1
ATOM 520 C CA . PHE A 1 72 ? 3.382 -11.066 0.027 1.00 97.88 72 PHE A CA 1
ATOM 521 C C . PHE A 1 72 ? 2.756 -12.343 0.592 1.00 97.88 72 PHE A C 1
ATOM 523 O O . PHE A 1 72 ? 3.387 -13.402 0.517 1.00 97.88 72 PHE A O 1
ATOM 530 N N . GLN A 1 73 ? 1.503 -12.303 1.062 1.00 96.31 73 GLN A N 1
ATOM 531 C CA . GLN A 1 73 ? 0.724 -13.519 1.326 1.00 96.31 73 GLN A CA 1
ATOM 532 C C . GLN A 1 73 ? 0.623 -14.425 0.080 1.00 96.31 73 GLN A C 1
ATOM 534 O O . GLN A 1 73 ? 0.486 -15.639 0.206 1.00 96.31 73 GLN A O 1
ATOM 539 N N . PHE A 1 74 ? 0.690 -13.846 -1.126 1.00 96.31 74 PHE A N 1
ATOM 540 C CA . PHE A 1 74 ? 0.693 -14.588 -2.384 1.00 96.31 74 PHE A CA 1
ATOM 541 C C . PHE A 1 74 ? 2.127 -14.922 -2.767 1.00 96.31 74 PHE A C 1
ATOM 543 O O . PHE A 1 74 ? 2.866 -14.022 -3.147 1.00 96.31 74 PHE A O 1
ATOM 550 N N . SER A 1 75 ? 2.533 -16.192 -2.682 1.00 95.88 75 SER A N 1
ATOM 551 C CA . SER A 1 75 ? 3.924 -16.634 -2.898 1.00 95.88 75 SER A CA 1
ATOM 552 C C . SER A 1 75 ? 4.503 -16.321 -4.282 1.00 95.88 75 SER A C 1
ATOM 554 O O . SER A 1 75 ? 5.716 -16.330 -4.429 1.00 95.88 75 SER A O 1
ATOM 556 N N . SER A 1 76 ? 3.660 -16.036 -5.276 1.00 96.75 76 SER A N 1
ATOM 557 C CA . SER A 1 76 ? 4.068 -15.691 -6.642 1.00 96.75 76 SER A CA 1
ATOM 558 C C . SER A 1 76 ? 4.503 -14.233 -6.831 1.00 96.75 76 SER A C 1
ATOM 560 O O . SER A 1 76 ? 4.846 -13.862 -7.947 1.00 96.75 76 SER A O 1
ATOM 562 N N . ILE A 1 77 ? 4.399 -13.387 -5.801 1.00 98.25 77 ILE A N 1
ATOM 563 C CA . ILE A 1 77 ? 4.804 -11.975 -5.868 1.00 98.25 77 ILE A CA 1
ATOM 564 C C . ILE A 1 77 ? 6.154 -11.805 -5.176 1.00 98.25 77 ILE A C 1
ATOM 566 O O . ILE A 1 77 ? 6.261 -12.047 -3.977 1.00 98.25 77 ILE A O 1
ATOM 570 N N . ASP A 1 78 ? 7.171 -11.351 -5.889 1.00 98.31 78 ASP A N 1
ATOM 571 C CA . ASP A 1 78 ? 8.523 -11.204 -5.343 1.00 98.31 78 ASP A CA 1
ATOM 572 C C . ASP A 1 78 ? 8.848 -9.768 -4.952 1.00 98.31 78 ASP A C 1
ATOM 574 O O . ASP A 1 78 ? 9.697 -9.537 -4.090 1.00 98.31 78 ASP A O 1
ATOM 578 N N . GLN A 1 79 ? 8.138 -8.800 -5.528 1.00 98.50 79 GLN A N 1
ATOM 579 C CA . GLN A 1 79 ? 8.352 -7.389 -5.250 1.00 98.50 79 GLN A CA 1
ATOM 580 C C . GLN A 1 79 ? 7.095 -6.553 -5.492 1.00 98.50 79 GLN A C 1
ATOM 582 O O . GLN A 1 79 ? 6.203 -6.963 -6.237 1.00 98.50 79 GLN A O 1
ATOM 587 N N . VAL A 1 80 ? 7.026 -5.375 -4.872 1.00 98.69 80 VAL A N 1
ATOM 588 C CA . VAL A 1 80 ? 5.904 -4.446 -5.026 1.00 98.69 80 VAL A CA 1
ATOM 589 C C . VAL A 1 80 ? 6.342 -2.988 -5.066 1.00 98.69 80 VAL A C 1
ATOM 591 O O . VAL A 1 80 ? 7.130 -2.534 -4.237 1.00 98.69 80 VAL A O 1
ATOM 594 N N . GLU A 1 81 ? 5.784 -2.248 -6.021 1.00 98.62 81 GLU A N 1
ATOM 595 C CA . GLU A 1 81 ? 5.812 -0.789 -6.066 1.00 98.62 81 GLU A CA 1
ATOM 596 C C . GLU A 1 81 ? 4.475 -0.220 -5.569 1.00 98.62 81 GLU A C 1
ATOM 598 O O . GLU A 1 81 ? 3.401 -0.661 -5.997 1.00 98.62 81 GLU A O 1
ATOM 603 N N . TYR A 1 82 ? 4.541 0.777 -4.685 1.00 98.50 82 TYR A N 1
ATOM 604 C CA . TYR A 1 82 ? 3.375 1.502 -4.183 1.00 98.50 82 TYR A CA 1
ATOM 605 C C . TYR A 1 82 ? 3.261 2.887 -4.809 1.00 98.50 82 TYR A C 1
ATOM 607 O O . TYR A 1 82 ? 4.260 3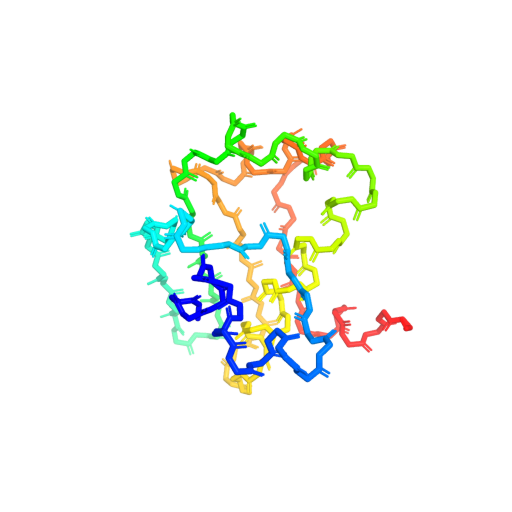.581 -5.003 1.00 98.50 82 TYR A O 1
ATOM 615 N N . GLN A 1 83 ? 2.028 3.289 -5.109 1.00 98.69 83 GLN A N 1
ATOM 616 C CA . GLN A 1 83 ? 1.713 4.536 -5.793 1.00 98.69 83 GLN A CA 1
ATOM 617 C C . GLN A 1 83 ? 0.489 5.223 -5.169 1.00 98.69 83 GLN A C 1
ATOM 619 O O . GLN A 1 83 ? -0.400 4.562 -4.627 1.00 98.69 83 GLN A O 1
ATOM 624 N N . ILE A 1 84 ? 0.437 6.552 -5.291 1.00 98.31 84 ILE A N 1
ATOM 625 C CA . ILE A 1 84 ? -0.785 7.351 -5.141 1.00 98.31 84 ILE A CA 1
ATOM 626 C C . ILE A 1 84 ? -1.111 7.923 -6.518 1.00 98.31 84 ILE A C 1
ATOM 628 O O . ILE A 1 84 ? -0.253 8.565 -7.122 1.00 98.31 84 ILE A O 1
ATOM 632 N N . GLU A 1 85 ? -2.319 7.667 -7.018 1.00 97.69 85 GLU A N 1
ATOM 633 C CA . GLU A 1 85 ? -2.807 8.132 -8.326 1.00 97.69 85 GLU A CA 1
ATOM 634 C C . GLU A 1 85 ? -1.815 7.848 -9.471 1.00 97.69 85 GLU A C 1
ATOM 636 O O . GLU A 1 85 ? -1.458 8.717 -10.273 1.00 97.69 85 GLU A O 1
ATOM 641 N N . GLY A 1 86 ? -1.281 6.625 -9.501 1.00 98.00 86 GLY A N 1
ATOM 642 C CA . GLY A 1 86 ? -0.336 6.176 -10.520 1.00 98.00 86 GLY A CA 1
ATOM 643 C C . GLY A 1 86 ? 1.099 6.685 -10.338 1.00 98.00 86 GLY A C 1
ATOM 644 O O . GLY A 1 86 ? 1.940 6.480 -11.214 1.00 98.00 86 GLY A O 1
ATOM 645 N N . ARG A 1 87 ? 1.406 7.390 -9.238 1.00 97.94 87 ARG A N 1
ATOM 646 C CA . ARG A 1 87 ? 2.718 8.004 -8.989 1.00 97.94 87 ARG A CA 1
ATOM 647 C C . ARG A 1 87 ? 3.385 7.457 -7.733 1.00 97.94 87 ARG A C 1
ATOM 649 O O . ARG A 1 87 ? 2.936 7.698 -6.613 1.00 97.94 87 ARG A O 1
ATOM 656 N N . CYS A 1 88 ? 4.522 6.788 -7.920 1.00 98.12 88 CYS A N 1
ATOM 657 C CA . CYS A 1 88 ? 5.336 6.271 -6.818 1.00 98.12 88 CYS A CA 1
ATOM 658 C C . CYS A 1 88 ? 5.918 7.395 -5.947 1.00 98.12 88 CYS A C 1
ATOM 660 O O . CYS A 1 88 ? 5.873 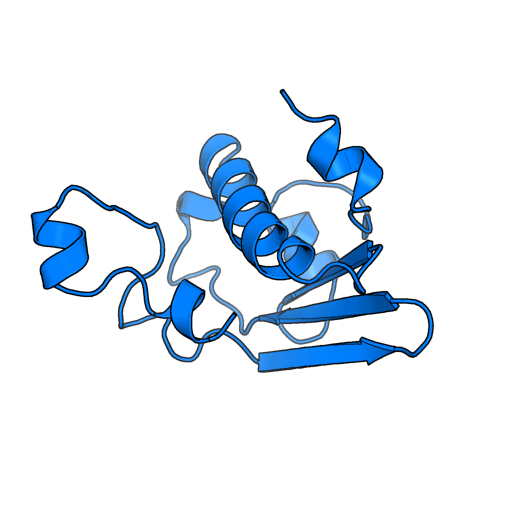7.310 -4.724 1.00 98.12 88 CYS A O 1
ATOM 662 N N . ALA A 1 89 ? 6.379 8.489 -6.565 1.00 97.81 89 ALA A N 1
ATOM 663 C CA . ALA A 1 89 ? 6.941 9.626 -5.839 1.00 97.81 89 ALA A CA 1
ATOM 664 C C . ALA A 1 89 ? 5.916 10.228 -4.869 1.00 97.81 89 ALA A C 1
ATOM 666 O O . ALA A 1 89 ? 6.231 10.462 -3.714 1.00 97.81 89 ALA A O 1
ATOM 667 N N . THR A 1 90 ? 4.653 10.370 -5.286 1.00 97.56 90 THR A N 1
ATOM 668 C CA . THR A 1 90 ? 3.588 10.897 -4.419 1.00 97.56 90 THR A CA 1
ATOM 669 C C . THR A 1 90 ? 3.355 10.024 -3.183 1.00 97.56 90 THR A C 1
ATOM 671 O O . THR A 1 90 ? 3.113 10.558 -2.102 1.00 97.56 90 THR A O 1
ATOM 674 N N . PHE A 1 91 ? 3.463 8.700 -3.322 1.00 97.88 91 PHE A N 1
ATOM 675 C CA . PHE A 1 91 ? 3.359 7.772 -2.197 1.00 97.88 91 PHE A CA 1
ATOM 676 C C . PHE A 1 91 ? 4.555 7.899 -1.243 1.00 97.88 91 PHE A C 1
ATOM 678 O O . PHE A 1 91 ? 4.372 8.044 -0.036 1.00 97.88 91 PHE A O 1
ATOM 685 N N . TRP A 1 92 ? 5.780 7.875 -1.768 1.00 96.81 92 TRP A N 1
ATOM 686 C CA . TRP A 1 92 ? 6.988 7.872 -0.940 1.00 96.81 92 TRP A CA 1
ATOM 687 C C . TRP A 1 92 ? 7.321 9.239 -0.336 1.00 96.81 92 TRP A C 1
ATOM 689 O O . TRP A 1 92 ? 7.727 9.290 0.824 1.00 96.81 92 TRP A O 1
ATOM 699 N N . ASP A 1 93 ? 7.033 10.336 -1.040 1.00 95.62 93 ASP A N 1
ATOM 700 C CA . ASP A 1 93 ? 7.138 11.699 -0.509 1.00 95.62 93 ASP A CA 1
ATOM 701 C C . ASP A 1 93 ? 6.186 11.899 0.679 1.00 95.62 93 ASP A C 1
ATOM 703 O O . AS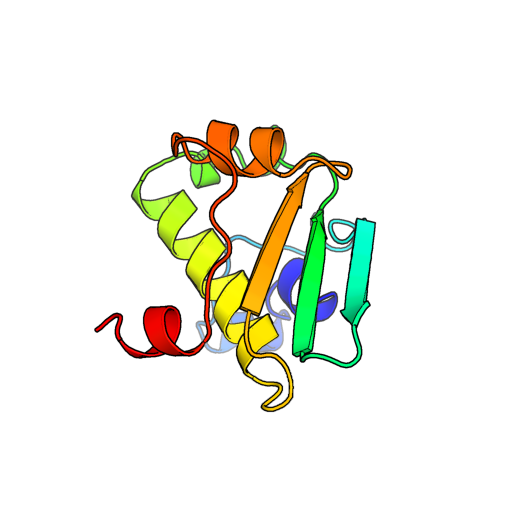P A 1 93 ? 6.552 12.524 1.675 1.00 95.62 93 ASP A O 1
ATOM 707 N N . PHE A 1 94 ? 4.975 11.330 0.615 1.00 95.69 94 PHE A N 1
ATOM 708 C CA . PHE A 1 94 ? 4.032 11.353 1.738 1.00 95.69 94 PHE A CA 1
ATOM 709 C C . PHE A 1 94 ? 4.582 10.626 2.974 1.00 95.69 94 PHE A C 1
ATOM 711 O O . PHE A 1 94 ? 4.337 11.056 4.101 1.00 95.69 94 PHE A O 1
ATOM 718 N N . LEU A 1 95 ? 5.372 9.570 2.765 1.00 95.06 95 LEU A N 1
ATOM 719 C CA . LEU A 1 95 ? 6.087 8.848 3.821 1.00 95.06 95 LEU A CA 1
ATOM 720 C C . LEU A 1 95 ? 7.451 9.463 4.168 1.00 95.06 95 LEU A C 1
ATOM 722 O O . LEU A 1 95 ? 8.189 8.890 4.968 1.00 95.06 95 LEU A O 1
ATOM 726 N N . GLN A 1 96 ? 7.787 10.621 3.591 1.00 93.12 96 GLN A N 1
ATOM 727 C CA . GLN A 1 96 ? 9.057 11.325 3.797 1.00 93.12 96 GLN A CA 1
ATOM 728 C C . GLN A 1 96 ? 10.288 10.483 3.405 1.00 93.12 96 GLN A C 1
ATOM 730 O O . GLN A 1 96 ? 11.390 10.695 3.915 1.00 93.12 96 GLN A O 1
ATOM 735 N N . ALA A 1 97 ? 10.105 9.525 2.496 1.00 91.69 97 ALA A N 1
ATOM 736 C CA . ALA A 1 97 ? 11.163 8.706 1.925 1.00 91.69 97 ALA A CA 1
ATOM 737 C C . ALA A 1 97 ? 11.597 9.268 0.567 1.00 91.69 97 ALA A C 1
ATOM 739 O O . ALA A 1 97 ? 10.814 9.894 -0.143 1.00 91.69 97 ALA A O 1
ATOM 740 N N . SER A 1 98 ? 12.852 9.035 0.186 1.00 89.00 98 SER A N 1
ATOM 741 C CA . SER A 1 98 ? 13.379 9.497 -1.096 1.00 89.00 98 SER A CA 1
ATOM 742 C C . SER A 1 98 ? 13.213 8.452 -2.203 1.00 89.00 98 SER A C 1
ATOM 744 O O . SER A 1 98 ? 13.465 7.262 -2.016 1.00 89.00 98 SER A O 1
ATOM 746 N N . GLY A 1 99 ? 12.858 8.926 -3.399 1.00 94.25 99 GLY A N 1
ATOM 747 C CA . GLY A 1 99 ? 12.782 8.108 -4.609 1.00 94.25 99 GLY A CA 1
ATOM 748 C C . GLY A 1 99 ? 11.508 7.268 -4.706 1.00 94.25 99 GLY A C 1
ATOM 749 O O . GLY A 1 99 ? 10.464 7.629 -4.177 1.00 94.25 99 GLY A O 1
ATOM 750 N N . CYS A 1 100 ? 11.604 6.153 -5.428 1.00 96.44 100 CYS A N 1
ATOM 751 C CA . CYS A 1 100 ? 10.523 5.184 -5.585 1.00 96.44 100 CYS A CA 1
ATOM 752 C C . CYS A 1 100 ? 11.023 3.779 -5.246 1.00 96.44 100 CYS A C 1
ATOM 754 O O . CYS A 1 100 ? 11.201 2.964 -6.154 1.00 96.44 100 CYS A O 1
ATOM 756 N N . PRO A 1 101 ? 11.348 3.504 -3.970 1.00 95.38 101 PRO A N 1
ATOM 757 C CA . PRO A 1 101 ? 11.800 2.181 -3.596 1.00 95.38 101 PRO A CA 1
ATOM 758 C C . PRO A 1 101 ? 10.717 1.143 -3.898 1.00 95.38 101 PRO A C 1
ATOM 760 O O . PRO A 1 101 ? 9.530 1.328 -3.620 1.00 95.38 101 PRO A O 1
ATOM 763 N N . VAL A 1 102 ? 11.165 0.040 -4.482 1.00 97.25 102 VAL A N 1
ATOM 764 C CA . VAL A 1 102 ? 10.394 -1.192 -4.600 1.00 97.25 102 VAL A CA 1
ATOM 765 C C . VAL A 1 102 ? 10.696 -2.011 -3.355 1.0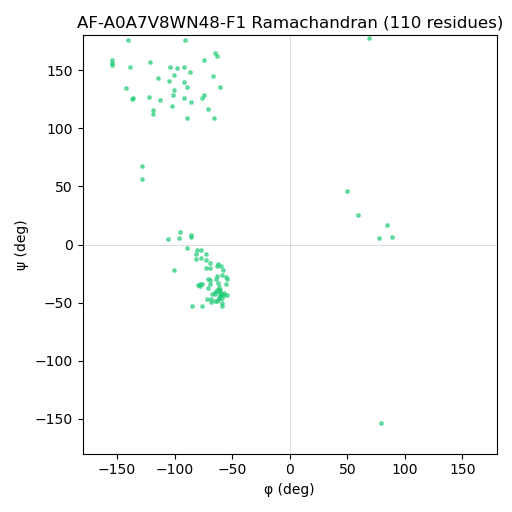0 97.25 102 VAL A C 1
ATOM 767 O O . VAL A 1 102 ? 11.852 -2.113 -2.954 1.00 97.25 102 VAL A O 1
ATOM 770 N N . ILE A 1 103 ? 9.671 -2.590 -2.739 1.00 97.44 103 ILE A N 1
ATOM 771 C CA . ILE A 1 103 ? 9.863 -3.499 -1.608 1.00 97.44 103 ILE A CA 1
ATOM 772 C C . ILE A 1 103 ? 9.951 -4.915 -2.154 1.00 97.44 103 ILE A C 1
ATOM 774 O O . ILE A 1 103 ? 9.032 -5.352 -2.847 1.00 97.44 103 ILE A O 1
ATOM 778 N N . THR A 1 104 ? 11.011 -5.652 -1.828 1.00 98.00 104 THR A N 1
ATOM 779 C CA . THR A 1 104 ? 11.096 -7.083 -2.147 1.00 98.00 104 THR A CA 1
ATOM 780 C C . THR A 1 104 ? 10.565 -7.947 -1.005 1.00 98.00 104 THR A C 1
ATOM 782 O O . THR A 1 104 ? 10.638 -7.587 0.174 1.00 98.00 104 THR A O 1
ATOM 785 N N . ARG A 1 105 ? 10.074 -9.145 -1.337 1.00 97.19 105 ARG A N 1
ATOM 786 C CA . ARG A 1 105 ? 9.663 -10.158 -0.354 1.00 97.19 105 ARG A CA 1
ATOM 787 C C . ARG A 1 105 ? 10.796 -10.469 0.621 1.00 97.19 105 ARG A C 1
ATOM 789 O O . ARG A 1 105 ? 10.552 -10.581 1.818 1.00 97.19 105 ARG A O 1
ATOM 796 N N . SER A 1 106 ? 12.016 -10.622 0.108 1.00 96.31 106 SER A N 1
ATOM 797 C CA . SER A 1 106 ? 13.199 -10.936 0.911 1.00 96.31 106 SER A CA 1
ATOM 798 C C . SER A 1 106 ? 13.499 -9.860 1.948 1.00 96.31 106 SER A C 1
ATOM 800 O O . SER A 1 106 ? 13.754 -10.190 3.101 1.00 96.31 106 SER A O 1
ATOM 802 N N . GLU A 1 107 ? 13.432 -8.583 1.567 1.00 94.12 107 GLU A N 1
ATOM 803 C CA . GLU A 1 107 ? 13.653 -7.469 2.497 1.00 94.12 107 GLU A CA 1
ATOM 804 C C . GLU A 1 107 ? 12.535 -7.392 3.536 1.00 94.12 107 GLU A C 1
ATOM 806 O O . GLU A 1 107 ? 12.798 -7.235 4.728 1.00 94.12 107 GLU A O 1
ATOM 811 N N . PHE A 1 108 ? 11.286 -7.573 3.100 1.00 94.19 108 PHE A N 1
ATOM 812 C CA . PHE A 1 108 ? 10.138 -7.566 3.998 1.00 94.19 108 PHE A CA 1
ATOM 813 C C . PHE A 1 108 ? 10.227 -8.674 5.057 1.00 94.19 108 PHE A C 1
ATOM 815 O O . PHE A 1 108 ? 9.991 -8.427 6.234 1.00 94.19 108 PHE A O 1
ATOM 822 N N . GLN A 1 109 ? 10.635 -9.883 4.662 1.00 91.50 109 GLN A N 1
ATOM 823 C CA . GLN A 1 109 ? 10.811 -11.022 5.571 1.00 91.50 109 GLN A CA 1
ATOM 824 C C . GLN A 1 109 ? 12.041 -10.906 6.481 1.00 91.50 109 GLN A C 1
ATOM 826 O O . GLN A 1 109 ? 12.103 -11.586 7.501 1.00 91.50 109 GLN A O 1
ATOM 831 N N . ALA A 1 110 ? 13.021 -10.078 6.115 1.00 88.25 110 ALA A N 1
ATOM 832 C CA . ALA A 1 110 ? 14.201 -9.813 6.934 1.00 88.25 110 ALA A CA 1
ATOM 833 C C . ALA A 1 110 ? 13.950 -8.763 8.033 1.00 88.25 110 ALA A C 1
ATOM 835 O O . ALA A 1 110 ? 14.817 -8.555 8.883 1.00 88.25 110 ALA A O 1
ATOM 836 N N . THR A 1 111 ? 12.791 -8.097 8.016 1.00 76.25 111 THR A N 1
ATOM 837 C CA . THR A 1 111 ? 12.397 -7.146 9.061 1.00 76.25 111 THR A CA 1
ATOM 838 C C . THR A 1 111 ? 11.940 -7.929 10.304 1.00 76.25 111 THR A C 1
ATOM 840 O O . THR A 1 111 ? 11.110 -8.826 10.153 1.00 76.25 111 THR A O 1
ATOM 843 N N . PRO A 1 112 ? 12.507 -7.655 11.497 1.00 56.22 112 PRO A N 1
ATOM 844 C CA . PRO A 1 112 ? 12.233 -8.410 12.722 1.00 56.22 112 PRO A CA 1
ATOM 845 C C . PRO A 1 1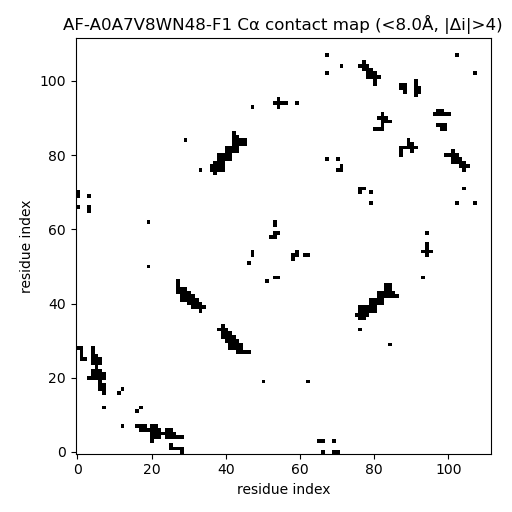12 ? 10.800 -8.264 13.245 1.00 56.22 112 PRO A C 1
ATOM 847 O O . PRO A 1 112 ? 10.168 -7.212 12.990 1.00 56.22 112 PRO A O 1
#

Sequence (112 aa):
MNQLVKGPTPQERGQGLSSVFSPETAGLVESIGVDQSGAATVSLRDFREELPGLSTSEGGVILIQLLSHTVFQFSSIDQVEYQIEGRCATFWDFLQASGCPVITRSEFQATP

Radius of gyration: 13.77 Å; Cα contacts (8 Å, |Δi|>4): 179; chains: 1; bounding box: 32×31×35 Å

Nearest PDB structures (foldseek):
  3lno-assembly1_A  TM=5.410E-01  e=2.051E-02  Bacillus anthracis
  8ipa-assembly1_ia  TM=4.097E-01  e=2.340E+00  Triticum aestivum
  8b2l-assembly1_a1  TM=3.726E-01  e=3.454E+00  Nicotiana tabacum

Secondary structure (DSSP, 8-state):
-TTGGG---HHHHHTT---S--GGGGG-EEEEEE-TTSEEEEEE---TTT-GGGGSHHHHHHHHHHHHHHHHTSTT--EEEEEETTBHHHHHHHTT--S-PPEEHHHHHT--

Mean predicted aligned error: 2.92 Å